Protein AF-A0A848N9Y4-F1 (afdb_monomer_lite)

Organism: NCBI:txid72557

Foldseek 3Di:
DDDDPCPPPQPLPFDWDWFPPPFDDQATFTWTWAGQDPVRKTWIAGPVGDIHIAHPVIHGHDNVPGHHDPSSLVPDPVSVVPD

Structure (mmCIF, N/CA/C/O backbone):
data_AF-A0A848N9Y4-F1
#
_entry.id   AF-A0A848N9Y4-F1
#
loop_
_atom_site.group_PDB
_atom_site.id
_atom_site.type_symbol
_atom_site.label_atom_id
_atom_site.label_alt_id
_atom_site.label_comp_id
_atom_site.label_asym_id
_atom_site.label_entity_id
_atom_site.label_seq_id
_atom_site.pdbx_PDB_ins_code
_atom_site.Cartn_x
_atom_site.Cartn_y
_atom_site.Cartn_z
_atom_site.occupancy
_atom_site.B_iso_or_equiv
_atom_site.auth_seq_id
_atom_site.auth_comp_id
_atom_site.auth_asym_id
_atom_site.auth_atom_id
_atom_site.pdbx_PDB_model_num
ATOM 1 N N . MET A 1 1 ? 7.277 9.644 -40.158 1.00 35.97 1 MET A N 1
ATOM 2 C CA . MET A 1 1 ? 7.494 9.396 -38.718 1.00 35.97 1 MET A CA 1
ATOM 3 C C . MET A 1 1 ? 6.153 9.561 -38.018 1.00 35.97 1 MET A C 1
ATOM 5 O O . MET A 1 1 ? 5.778 10.683 -37.709 1.00 35.97 1 MET A O 1
ATOM 9 N N . SER A 1 2 ? 5.378 8.483 -37.886 1.00 40.66 2 SER A N 1
ATOM 10 C CA . SER A 1 2 ? 4.066 8.536 -37.227 1.00 40.66 2 SER A CA 1
ATOM 11 C C . SER A 1 2 ? 4.246 8.296 -35.736 1.00 40.66 2 SER A C 1
ATOM 13 O O . SER A 1 2 ? 4.662 7.216 -35.324 1.00 40.66 2 SER A O 1
ATOM 15 N N . GLY A 1 3 ? 3.972 9.327 -34.938 1.00 45.16 3 GLY A N 1
ATOM 16 C CA . GLY A 1 3 ? 3.908 9.229 -33.487 1.00 45.16 3 GLY A CA 1
ATOM 17 C C . GLY A 1 3 ? 2.658 8.462 -33.077 1.00 45.16 3 GLY A C 1
ATOM 18 O O . GLY A 1 3 ? 1.548 8.984 -33.154 1.00 45.16 3 GLY A O 1
ATOM 19 N N . HIS A 1 4 ? 2.838 7.223 -32.636 1.00 42.88 4 HIS A N 1
ATOM 20 C CA . HIS A 1 4 ? 1.793 6.487 -31.942 1.00 42.88 4 HIS A CA 1
ATOM 21 C C . HIS A 1 4 ? 1.778 6.949 -30.484 1.00 42.88 4 HIS A C 1
ATOM 23 O O . HIS A 1 4 ? 2.606 6.535 -29.675 1.00 42.88 4 HIS A O 1
ATOM 29 N N . LEU A 1 5 ? 0.839 7.838 -30.152 1.00 47.06 5 LEU A N 1
ATOM 30 C CA . LEU A 1 5 ? 0.419 8.053 -28.771 1.00 47.06 5 LEU A CA 1
ATOM 31 C C . LEU A 1 5 ? -0.147 6.725 -28.264 1.00 47.06 5 LEU A C 1
ATOM 33 O O . LEU A 1 5 ? -1.244 6.319 -28.647 1.00 47.06 5 LEU A O 1
ATOM 37 N N . ALA A 1 6 ? 0.624 6.029 -27.433 1.00 45.78 6 ALA A N 1
ATOM 38 C CA . ALA A 1 6 ? 0.158 4.851 -26.726 1.00 45.78 6 ALA A CA 1
ATOM 39 C C . ALA A 1 6 ? -0.881 5.279 -25.677 1.00 45.78 6 ALA A C 1
ATOM 41 O O . ALA A 1 6 ? -0.577 5.433 -24.496 1.00 45.78 6 ALA A O 1
ATOM 42 N N . LEU A 1 7 ? -2.134 5.445 -26.105 1.00 47.44 7 LEU A N 1
ATOM 43 C CA . LEU A 1 7 ? -3.308 5.369 -25.234 1.00 47.44 7 LEU A CA 1
ATOM 44 C C . LEU A 1 7 ? -3.528 3.891 -24.875 1.00 47.44 7 LEU A C 1
ATOM 46 O O . LEU A 1 7 ? -4.522 3.271 -25.243 1.00 47.44 7 LEU A O 1
ATOM 50 N N . GLY A 1 8 ? -2.528 3.289 -24.229 1.00 35.28 8 GLY A N 1
ATOM 51 C CA . GLY A 1 8 ? -2.595 1.922 -23.749 1.00 35.28 8 GLY A CA 1
ATOM 52 C C . GLY A 1 8 ? -3.573 1.870 -22.589 1.00 35.28 8 GLY A C 1
ATOM 53 O O . GLY A 1 8 ? -3.279 2.367 -21.502 1.00 35.28 8 GLY A O 1
ATOM 54 N N . VAL A 1 9 ? -4.737 1.268 -22.814 1.00 43.38 9 VAL A N 1
ATOM 55 C CA . VAL A 1 9 ? -5.594 0.781 -21.735 1.00 43.38 9 VAL A CA 1
ATOM 56 C C . VAL A 1 9 ? -4.825 -0.363 -21.080 1.00 43.38 9 VAL A C 1
ATOM 58 O O . VAL A 1 9 ? -4.94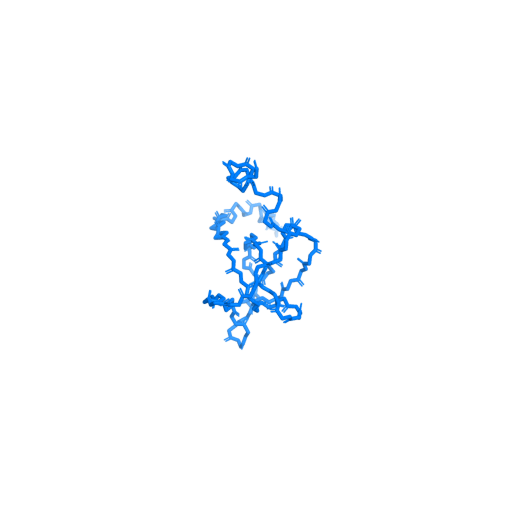3 -1.520 -21.474 1.00 43.38 9 VAL A O 1
ATOM 61 N N . TRP A 1 10 ? -3.945 -0.027 -20.136 1.00 41.59 10 TRP A N 1
ATOM 62 C CA . TRP A 1 10 ? -3.265 -1.018 -19.315 1.00 41.59 10 TRP A CA 1
ATOM 63 C C . TRP A 1 10 ? -4.346 -1.849 -18.625 1.00 41.59 10 TRP A C 1
ATOM 65 O O . TRP A 1 10 ? -5.261 -1.247 -18.048 1.00 41.59 10 TRP A O 1
ATO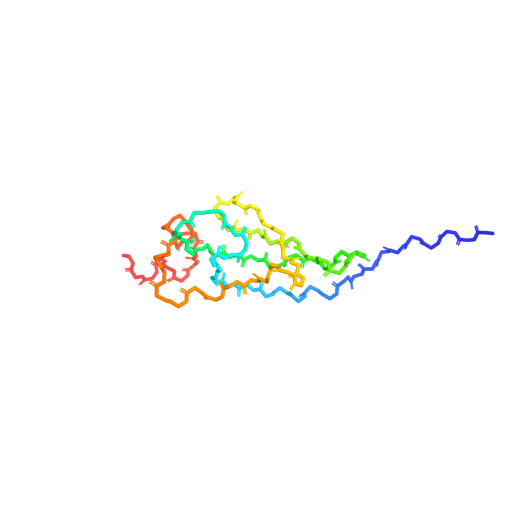M 75 N N . PRO A 1 11 ? -4.298 -3.193 -18.675 1.00 39.50 11 PRO A N 1
ATOM 76 C CA . PRO A 1 11 ? -5.227 -3.999 -17.908 1.00 39.50 11 PRO A CA 1
ATOM 77 C C . PRO A 1 11 ? -5.046 -3.598 -16.448 1.00 39.50 11 PRO A C 1
ATOM 79 O O . PRO A 1 11 ? -4.013 -3.855 -15.830 1.00 39.50 11 PRO A O 1
ATOM 82 N N . LEU A 1 12 ? -6.040 -2.881 -15.926 1.00 47.03 12 LEU A N 1
ATOM 83 C CA . LEU A 1 12 ? -6.152 -2.498 -14.531 1.00 47.03 12 LEU A CA 1
ATOM 84 C C . LEU A 1 12 ? -6.375 -3.786 -13.739 1.00 47.03 12 LEU A C 1
ATOM 86 O O . LEU A 1 12 ? -7.488 -4.085 -13.315 1.00 47.03 12 LEU A O 1
ATOM 90 N N . VAL A 1 13 ? -5.317 -4.570 -13.544 1.00 46.28 13 VAL A N 1
ATOM 91 C CA . VAL A 1 13 ? -5.283 -5.622 -12.536 1.00 46.28 13 VAL A CA 1
ATOM 92 C C . VAL A 1 13 ? -5.239 -4.890 -11.199 1.00 46.28 13 VAL A C 1
ATOM 94 O O . VAL A 1 13 ? -4.183 -4.700 -10.596 1.00 46.28 13 VAL A O 1
ATOM 97 N N . ARG A 1 14 ? -6.400 -4.379 -10.772 1.00 54.28 14 ARG A N 1
ATOM 98 C CA . ARG A 1 14 ? -6.583 -3.743 -9.469 1.00 54.28 14 ARG A CA 1
ATOM 99 C C . ARG A 1 14 ? -6.565 -4.840 -8.416 1.00 54.28 14 ARG A C 1
ATOM 101 O O . ARG A 1 14 ? -7.601 -5.263 -7.920 1.00 54.28 14 ARG A O 1
ATOM 108 N N . LEU A 1 15 ? -5.373 -5.332 -8.103 1.00 73.38 15 LEU A N 1
ATOM 109 C CA . LEU A 1 15 ? -5.169 -6.067 -6.868 1.00 73.38 15 LEU A CA 1
ATOM 110 C C . LEU A 1 15 ? -5.267 -5.049 -5.735 1.00 73.38 15 LEU A C 1
ATOM 112 O O . LEU A 1 15 ? -4.432 -4.150 -5.612 1.00 73.38 15 LEU A O 1
ATOM 116 N N . GLU A 1 16 ? -6.335 -5.166 -4.960 1.00 87.44 16 GLU A N 1
ATOM 117 C CA . GLU A 1 16 ? -6.508 -4.461 -3.702 1.00 87.44 16 GLU A CA 1
ATOM 118 C C . GLU A 1 16 ? -6.414 -5.433 -2.531 1.00 87.44 16 GLU A C 1
ATOM 120 O O . GLU A 1 16 ? -6.671 -6.630 -2.668 1.00 87.44 16 GLU A O 1
ATOM 125 N N . GLY A 1 17 ? -5.997 -4.930 -1.376 1.00 89.81 17 GLY A N 1
ATOM 126 C CA . GLY A 1 17 ? -5.837 -5.756 -0.190 1.00 89.81 17 GLY A CA 1
ATOM 127 C C . GLY A 1 17 ? -5.031 -5.067 0.894 1.00 89.81 17 GLY A C 1
ATOM 128 O O . GLY A 1 17 ? -4.717 -3.884 0.805 1.00 89.81 17 GLY A O 1
ATOM 129 N N . TRP A 1 18 ? -4.687 -5.817 1.937 1.00 92.88 18 TRP A N 1
ATOM 130 C CA . TRP A 1 18 ? -3.824 -5.334 3.011 1.00 92.88 18 TRP A CA 1
ATOM 131 C C . TRP A 1 18 ? -2.364 -5.673 2.714 1.00 92.88 18 TRP A C 1
ATOM 133 O O . TRP A 1 18 ? -2.062 -6.814 2.373 1.00 92.88 18 TRP A O 1
ATOM 143 N N . GLY A 1 19 ? -1.462 -4.709 2.889 1.00 93.12 19 GLY A N 1
ATOM 144 C CA . GLY A 1 19 ? -0.017 -4.901 2.748 1.00 93.12 19 GLY A CA 1
ATOM 145 C C . GLY A 1 19 ? 0.751 -4.182 3.851 1.00 93.12 19 GLY A C 1
ATOM 146 O O . GLY A 1 19 ? 0.375 -3.074 4.236 1.00 93.12 19 GLY A O 1
ATOM 147 N N . LEU A 1 20 ? 1.803 -4.814 4.379 1.00 93.50 20 LEU A N 1
ATOM 148 C CA . LEU A 1 20 ? 2.738 -4.167 5.308 1.00 93.50 20 LEU A CA 1
ATOM 149 C C . LEU A 1 20 ? 3.797 -3.389 4.522 1.00 93.50 20 LEU A C 1
ATOM 151 O O . LEU A 1 20 ? 3.838 -2.166 4.567 1.00 93.50 20 LEU A O 1
ATOM 155 N N . LEU A 1 21 ? 4.593 -4.094 3.720 1.00 93.25 21 LEU A N 1
ATOM 156 C CA . LEU A 1 21 ? 5.463 -3.473 2.726 1.00 93.25 21 LEU A CA 1
ATOM 157 C C . LEU A 1 21 ? 4.677 -3.193 1.444 1.00 93.25 21 LEU A C 1
ATOM 159 O O . LEU A 1 21 ? 3.747 -3.944 1.129 1.00 93.25 21 LEU A O 1
ATOM 163 N N . PRO A 1 22 ? 5.049 -2.156 0.680 1.00 93.19 22 PRO A N 1
ATOM 164 C CA . PRO A 1 22 ? 6.156 -1.205 0.879 1.00 93.19 22 PRO A CA 1
ATOM 165 C C . PRO A 1 22 ? 5.798 0.042 1.719 1.00 93.19 22 PRO A C 1
ATOM 167 O O . PRO A 1 22 ? 6.409 1.100 1.552 1.00 93.19 22 PRO A O 1
ATOM 170 N N . PHE A 1 23 ? 4.795 -0.026 2.597 1.00 93.62 23 PHE A N 1
ATOM 171 C CA . PHE A 1 23 ? 4.451 1.102 3.463 1.00 93.62 23 PHE A CA 1
ATOM 172 C C . PHE A 1 23 ? 5.400 1.175 4.662 1.00 93.62 23 PHE A C 1
ATOM 174 O O . PHE A 1 23 ? 5.870 0.165 5.179 1.00 93.62 23 PHE A O 1
ATOM 181 N N . ARG A 1 24 ? 5.717 2.397 5.096 1.00 88.94 24 ARG A N 1
ATOM 182 C CA . ARG A 1 24 ? 6.547 2.609 6.287 1.00 88.94 24 ARG A CA 1
ATOM 183 C C . ARG A 1 24 ? 5.719 2.393 7.553 1.00 88.94 24 ARG A C 1
ATOM 185 O O . ARG A 1 24 ? 4.575 2.837 7.612 1.00 88.94 24 ARG A O 1
ATOM 192 N N . GLY A 1 25 ? 6.344 1.826 8.582 1.00 89.81 25 GLY A N 1
ATOM 193 C CA . GLY A 1 25 ? 5.753 1.646 9.910 1.00 89.81 25 GLY A CA 1
ATOM 194 C C . GLY A 1 25 ? 5.480 0.184 10.256 1.00 89.81 25 GLY A C 1
ATOM 195 O O . GLY A 1 25 ? 5.994 -0.729 9.618 1.00 89.81 25 GLY A O 1
ATOM 196 N N . ASP A 1 26 ? 4.679 -0.016 11.298 1.00 91.25 26 ASP A N 1
ATOM 197 C CA . ASP A 1 26 ? 4.384 -1.305 11.936 1.00 91.25 26 ASP A CA 1
ATOM 198 C C . ASP A 1 26 ? 2.957 -1.810 11.658 1.00 91.25 26 ASP A C 1
ATOM 200 O O . ASP A 1 26 ? 2.505 -2.791 12.250 1.00 91.25 26 ASP A O 1
ATOM 204 N N . LYS A 1 27 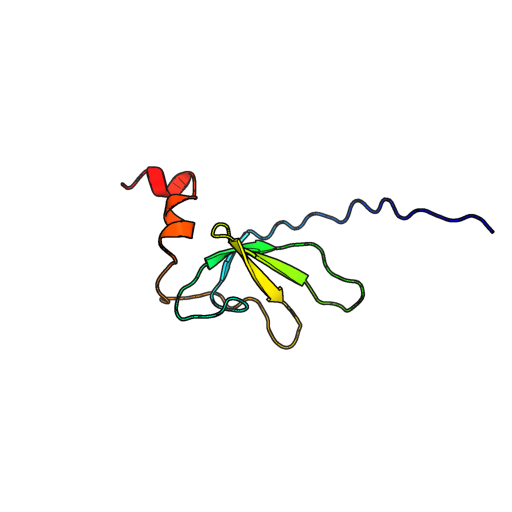? 2.227 -1.132 10.766 1.00 95.25 27 LYS A N 1
ATOM 205 C CA . LYS A 1 27 ? 0.816 -1.405 10.478 1.00 95.25 27 LYS A CA 1
ATOM 206 C C . LYS A 1 27 ? 0.608 -1.764 9.021 1.00 95.25 27 LYS A C 1
ATOM 208 O O . LYS A 1 27 ? 1.176 -1.150 8.125 1.00 95.25 27 LYS A O 1
ATOM 213 N N . ALA A 1 28 ? -0.287 -2.712 8.784 1.00 95.69 28 ALA A N 1
ATOM 214 C CA . ALA A 1 28 ? -0.755 -3.040 7.451 1.00 95.69 28 ALA A CA 1
ATOM 215 C C . ALA A 1 28 ? -1.709 -1.958 6.933 1.00 95.69 28 ALA A C 1
ATOM 217 O O . ALA A 1 28 ? -2.626 -1.531 7.640 1.00 95.69 28 ALA A O 1
ATOM 218 N N . HIS A 1 29 ? -1.547 -1.562 5.678 1.00 95.12 29 HIS A N 1
ATOM 219 C CA . HIS A 1 29 ? -2.391 -0.579 5.012 1.00 95.12 29 HIS A CA 1
ATOM 220 C C . HIS A 1 29 ? -3.223 -1.243 3.918 1.00 95.12 29 HIS A C 1
ATOM 222 O O . HIS A 1 29 ? -2.712 -2.076 3.170 1.00 95.12 29 HIS A O 1
ATOM 228 N N . TYR A 1 30 ? -4.505 -0.876 3.823 1.00 93.44 30 TYR A N 1
ATOM 229 C CA . TYR A 1 30 ? -5.322 -1.292 2.686 1.00 93.44 30 TYR A CA 1
ATOM 230 C C . TYR A 1 30 ? -4.923 -0.459 1.480 1.00 93.44 30 TYR A C 1
ATOM 232 O O . TYR A 1 30 ? -4.905 0.771 1.578 1.00 93.44 30 TYR A O 1
ATOM 240 N N . PHE A 1 31 ? -4.592 -1.108 0.375 1.00 90.44 31 PHE A N 1
ATOM 241 C CA . PHE A 1 31 ? -4.042 -0.460 -0.800 1.00 90.44 31 PHE A CA 1
ATOM 242 C C . PHE A 1 31 ? -4.704 -0.926 -2.084 1.00 90.44 31 PHE A C 1
ATOM 244 O O . PHE A 1 31 ? -5.322 -1.985 -2.138 1.00 90.44 31 PHE A O 1
ATOM 251 N N . GLN A 1 32 ? -4.516 -0.119 -3.121 1.00 87.62 32 GLN A N 1
ATOM 252 C CA . GLN A 1 32 ? -4.781 -0.473 -4.506 1.00 87.62 32 GLN A CA 1
ATOM 253 C C . GLN A 1 32 ? -3.464 -0.450 -5.279 1.00 87.62 32 GLN A C 1
ATOM 255 O O . GLN A 1 32 ? -2.663 0.486 -5.149 1.00 87.62 32 GLN A O 1
ATOM 260 N N . ARG A 1 33 ? -3.220 -1.504 -6.059 1.00 85.56 33 ARG A N 1
ATOM 261 C CA . ARG A 1 33 ? -2.047 -1.612 -6.925 1.00 85.56 33 ARG A CA 1
ATOM 262 C C . ARG A 1 33 ? -2.241 -0.759 -8.181 1.00 85.56 33 ARG A C 1
ATOM 264 O O . ARG A 1 33 ? -3.287 -0.816 -8.826 1.00 85.56 33 ARG A O 1
ATOM 271 N N . GLY A 1 34 ? -1.241 0.062 -8.488 1.00 82.12 34 GLY A N 1
ATOM 272 C CA . GLY A 1 34 ? -1.164 0.835 -9.723 1.00 82.12 34 GLY A CA 1
ATOM 273 C C . GLY A 1 34 ? -0.658 0.003 -10.903 1.00 82.12 34 GLY A C 1
ATOM 274 O O . GLY A 1 34 ? -0.401 -1.196 -10.780 1.00 82.12 34 GLY A O 1
ATOM 275 N N . ALA A 1 35 ? -0.504 0.661 -12.052 1.00 80.50 35 ALA A N 1
ATOM 276 C CA . ALA A 1 35 ? 0.062 0.041 -13.245 1.00 80.50 35 ALA A CA 1
ATOM 277 C C . ALA A 1 35 ? 1.555 -0.284 -13.069 1.00 80.50 35 ALA A C 1
ATOM 279 O O . ALA A 1 35 ? 2.259 0.349 -12.275 1.00 80.50 35 ALA A O 1
ATOM 280 N N . GLU A 1 36 ? 2.020 -1.270 -13.833 1.00 83.25 36 GLU A N 1
ATOM 281 C CA . GLU A 1 36 ? 3.441 -1.578 -13.969 1.00 83.25 36 GLU A CA 1
ATOM 282 C C . GLU A 1 36 ? 4.157 -0.476 -14.746 1.00 83.25 36 GLU A C 1
ATOM 284 O O . GLU A 1 36 ? 3.650 0.033 -15.745 1.00 83.25 36 GLU A O 1
ATOM 289 N N . THR A 1 37 ? 5.311 -0.061 -14.237 1.00 82.06 37 THR A N 1
ATOM 290 C CA . THR A 1 37 ? 6.191 0.909 -14.877 1.00 82.06 37 THR A CA 1
ATOM 291 C C . THR A 1 37 ? 7.058 0.201 -15.917 1.00 82.06 37 THR A C 1
ATOM 293 O O . THR A 1 37 ? 7.280 -1.006 -15.837 1.00 82.06 37 THR A O 1
ATOM 296 N N . GLY A 1 38 ? 7.617 0.951 -16.872 1.00 78.31 38 GLY A N 1
ATOM 297 C CA . GLY A 1 38 ? 8.552 0.395 -17.865 1.00 78.31 38 GLY A CA 1
ATOM 298 C C . GLY A 1 38 ? 9.840 -0.198 -17.269 1.00 78.31 38 GLY A C 1
ATOM 299 O O . GLY A 1 38 ? 10.583 -0.874 -17.968 1.00 78.31 38 GLY A O 1
ATOM 300 N N . GLU A 1 39 ? 10.085 0.034 -15.979 1.00 81.06 39 GLU A N 1
ATOM 301 C CA . GLU A 1 39 ? 11.231 -0.464 -15.211 1.00 81.06 39 GLU A CA 1
ATOM 302 C C . GLU A 1 39 ? 10.897 -1.748 -14.418 1.00 81.06 39 GLU A C 1
ATOM 304 O O . GLU A 1 39 ? 11.713 -2.214 -13.627 1.00 81.06 39 GLU A O 1
ATOM 309 N N . GLY A 1 40 ? 9.693 -2.315 -14.585 1.00 81.88 40 GLY A N 1
ATOM 310 C CA . GLY A 1 40 ? 9.255 -3.544 -13.902 1.00 81.88 40 GLY A CA 1
ATOM 311 C C . GLY A 1 40 ? 8.811 -3.346 -12.445 1.00 81.88 40 GLY A C 1
ATOM 312 O O . GLY A 1 40 ? 8.664 -4.311 -11.695 1.00 81.88 40 GLY A O 1
ATOM 313 N N . GLY A 1 41 ? 8.612 -2.098 -12.011 1.00 87.31 41 GLY A N 1
ATOM 314 C CA . GLY A 1 41 ? 8.075 -1.752 -10.692 1.00 87.31 41 GLY A CA 1
ATOM 315 C C . GLY A 1 41 ? 6.595 -1.370 -10.743 1.00 87.31 41 GLY A C 1
ATOM 316 O O . GLY A 1 41 ? 6.013 -1.198 -11.809 1.00 87.31 41 GLY A O 1
ATOM 317 N N . ARG A 1 42 ? 5.959 -1.196 -9.583 1.00 89.31 42 ARG A N 1
ATOM 318 C CA . ARG A 1 42 ? 4.579 -0.693 -9.453 1.00 89.31 42 ARG A CA 1
ATOM 319 C C . ARG A 1 42 ? 4.486 0.293 -8.302 1.00 89.31 42 ARG A C 1
ATOM 321 O O . ARG A 1 42 ? 5.086 0.088 -7.252 1.00 89.31 42 ARG A O 1
ATOM 328 N N . PHE A 1 43 ? 3.678 1.338 -8.446 1.00 88.88 43 PHE A N 1
ATOM 329 C CA . PHE A 1 43 ? 3.270 2.120 -7.279 1.00 88.88 43 PHE A CA 1
ATOM 330 C C . PHE A 1 43 ? 2.043 1.491 -6.629 1.00 88.88 43 PHE A C 1
ATOM 332 O O . PHE A 1 43 ? 1.109 1.072 -7.311 1.00 88.88 43 PHE A O 1
ATOM 339 N N . VAL A 1 44 ? 2.035 1.455 -5.302 1.00 89.75 44 VAL A N 1
ATOM 340 C CA . VAL A 1 44 ? 0.874 1.066 -4.502 1.00 89.75 44 VAL A CA 1
ATOM 341 C C . VAL A 1 44 ? 0.434 2.243 -3.649 1.00 89.75 44 VAL A C 1
ATOM 343 O O . VAL A 1 44 ? 1.256 2.975 -3.087 1.00 89.75 44 VAL A O 1
ATOM 346 N N . TYR A 1 45 ? -0.876 2.430 -3.559 1.00 90.94 45 TYR A N 1
ATOM 347 C CA . TYR A 1 45 ? -1.473 3.570 -2.878 1.00 90.94 45 TYR A CA 1
ATOM 348 C C . TYR A 1 45 ? -2.424 3.057 -1.815 1.00 90.94 45 TYR A C 1
ATOM 350 O O . TYR A 1 45 ? -3.372 2.336 -2.118 1.00 90.94 45 TYR A O 1
ATOM 358 N N . SER A 1 46 ? -2.156 3.407 -0.563 1.00 92.12 46 SER A N 1
ATOM 359 C CA . SER A 1 46 ? -3.058 3.093 0.536 1.00 92.12 46 SER A CA 1
ATOM 360 C C . SER A 1 46 ? -4.252 4.040 0.564 1.00 92.12 46 SER A C 1
ATOM 362 O O . SER A 1 46 ? -4.138 5.216 0.211 1.00 92.12 46 SER A O 1
ATOM 364 N N . THR A 1 47 ? -5.379 3.572 1.089 1.00 91.62 47 THR A N 1
ATOM 365 C CA . THR A 1 47 ? -6.580 4.404 1.253 1.00 91.62 47 THR A CA 1
ATOM 366 C C . THR A 1 47 ? -6.397 5.533 2.269 1.00 91.62 47 THR A C 1
ATOM 368 O O . THR A 1 47 ? -7.126 6.517 2.224 1.00 91.62 47 THR A O 1
ATOM 371 N N . CYS A 1 48 ? -5.402 5.443 3.163 1.00 91.62 48 CYS A N 1
ATOM 372 C CA . CYS A 1 48 ? -5.069 6.519 4.101 1.00 91.62 48 CYS A CA 1
ATOM 373 C C . CYS A 1 48 ? -4.022 7.513 3.564 1.00 91.62 48 CYS A C 1
ATOM 375 O O . CYS A 1 48 ? -3.485 8.297 4.348 1.00 91.62 48 CYS A O 1
ATOM 377 N N . GLY A 1 49 ? -3.690 7.461 2.269 1.00 90.56 49 GLY A N 1
ATOM 378 C CA . GLY A 1 49 ? -2.840 8.449 1.595 1.00 90.56 49 GLY A CA 1
ATOM 379 C C . GLY A 1 49 ? -1.339 8.148 1.577 1.00 90.56 49 GLY A C 1
ATOM 380 O O . GLY A 1 49 ? -0.570 8.951 1.058 1.00 90.56 49 GLY A O 1
ATOM 381 N N . LEU A 1 50 ? -0.888 7.005 2.104 1.00 92.75 50 LEU A N 1
ATOM 382 C CA . LEU A 1 50 ? 0.498 6.560 1.909 1.00 92.75 50 LEU A CA 1
ATOM 383 C C . LEU A 1 50 ? 0.705 5.996 0.506 1.00 92.75 50 LEU A C 1
ATOM 385 O O . LEU A 1 50 ? -0.164 5.306 -0.028 1.00 92.75 50 LEU A O 1
ATOM 389 N N . ARG A 1 51 ? 1.902 6.222 -0.031 1.00 92.25 51 ARG A N 1
ATOM 390 C CA . ARG A 1 51 ? 2.395 5.654 -1.284 1.00 92.25 51 ARG A CA 1
ATOM 391 C C . ARG A 1 51 ? 3.603 4.777 -0.989 1.00 92.25 51 ARG A C 1
ATOM 393 O O . ARG A 1 51 ? 4.449 5.154 -0.182 1.00 92.25 51 ARG A O 1
ATOM 400 N N . GLY A 1 52 ? 3.703 3.654 -1.682 1.00 91.06 52 GLY A N 1
ATOM 401 C CA . GLY A 1 52 ? 4.911 2.844 -1.698 1.00 91.06 52 GLY A CA 1
ATOM 402 C C . GLY A 1 52 ? 5.250 2.359 -3.105 1.00 91.06 52 GLY A C 1
ATOM 403 O O . GLY A 1 52 ? 4.452 2.505 -4.035 1.00 91.06 52 GLY A O 1
ATOM 404 N N . ALA A 1 53 ? 6.463 1.836 -3.254 1.00 91.69 53 ALA A N 1
ATOM 405 C CA . ALA A 1 53 ? 6.978 1.293 -4.503 1.00 91.69 53 ALA A CA 1
ATOM 406 C C . ALA A 1 53 ? 7.192 -0.211 -4.335 1.00 91.69 53 ALA A C 1
ATOM 408 O O . ALA A 1 53 ? 7.997 -0.641 -3.514 1.00 91.69 53 ALA A O 1
ATOM 409 N N . GLU A 1 54 ? 6.427 -0.990 -5.084 1.00 90.62 54 GLU A N 1
ATOM 410 C CA . GLU A 1 54 ? 6.612 -2.423 -5.232 1.00 90.62 54 GLU A CA 1
ATOM 411 C C . GLU A 1 54 ? 7.641 -2.669 -6.334 1.00 90.62 54 GLU A C 1
ATOM 413 O O . GLU A 1 54 ? 7.517 -2.155 -7.447 1.00 90.62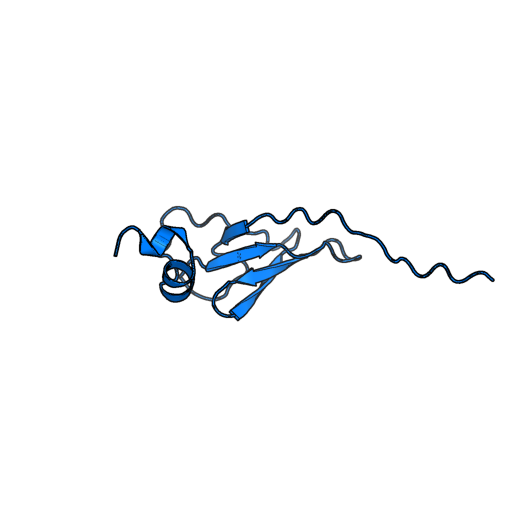 54 GLU A O 1
ATOM 418 N N . THR A 1 55 ? 8.651 -3.470 -6.030 1.00 90.44 55 THR A N 1
ATOM 419 C CA . THR A 1 55 ? 9.664 -3.927 -6.986 1.00 90.44 55 THR A CA 1
ATOM 420 C C . THR A 1 55 ? 9.922 -5.415 -6.763 1.00 90.44 55 THR A C 1
ATOM 422 O O . THR A 1 55 ? 9.457 -5.992 -5.780 1.00 90.44 55 THR A O 1
ATOM 425 N N . HIS A 1 56 ? 10.722 -6.045 -7.625 1.00 87.00 56 HIS A N 1
ATOM 426 C CA . HIS A 1 56 ? 11.191 -7.413 -7.376 1.00 87.00 56 HIS A CA 1
ATOM 427 C C . HIS A 1 56 ? 11.968 -7.561 -6.056 1.00 87.00 56 HIS A C 1
ATOM 429 O O . HIS A 1 56 ? 11.952 -8.630 -5.455 1.00 87.00 56 HIS A O 1
ATOM 435 N N . GLN A 1 57 ? 12.632 -6.496 -5.594 1.00 89.06 57 GLN A N 1
ATOM 436 C CA . GLN A 1 57 ? 13.379 -6.490 -4.332 1.00 89.06 57 GLN A CA 1
ATOM 437 C C . GLN A 1 57 ? 12.487 -6.188 -3.122 1.00 89.06 57 GLN A C 1
ATOM 439 O O . GLN A 1 57 ? 12.775 -6.636 -2.016 1.00 89.06 57 GLN A O 1
ATOM 444 N N . ILE A 1 58 ? 11.413 -5.420 -3.323 1.00 90.12 58 ILE A N 1
ATOM 445 C CA . ILE A 1 58 ? 10.480 -5.011 -2.271 1.00 90.12 58 ILE A CA 1
ATOM 446 C C . ILE A 1 58 ? 9.060 -5.346 -2.742 1.00 90.12 58 ILE A C 1
ATOM 448 O O . ILE A 1 58 ? 8.357 -4.471 -3.258 1.00 90.12 58 ILE A O 1
ATOM 452 N N . PRO A 1 59 ? 8.625 -6.612 -2.613 1.00 89.00 59 PRO A N 1
ATOM 453 C CA . PRO A 1 59 ? 7.274 -6.997 -2.984 1.00 89.00 59 PRO A CA 1
ATOM 454 C C . PRO A 1 59 ? 6.256 -6.462 -1.971 1.00 89.00 59 PRO A C 1
ATOM 456 O O . PRO A 1 59 ? 6.592 -6.049 -0.856 1.00 89.00 59 PRO A O 1
ATOM 459 N N . VAL A 1 60 ? 4.974 -6.535 -2.331 1.00 89.06 60 VAL A N 1
ATOM 460 C CA . VAL A 1 60 ? 3.909 -6.392 -1.335 1.00 89.06 60 VAL A CA 1
ATOM 461 C C . VAL A 1 60 ? 4.001 -7.555 -0.354 1.00 89.06 60 VAL A C 1
ATOM 463 O O . VAL A 1 60 ? 3.872 -8.717 -0.741 1.00 89.06 60 VAL A O 1
ATOM 466 N N . LEU A 1 61 ? 4.175 -7.231 0.926 1.00 87.88 61 LEU A N 1
ATOM 467 C CA . LEU A 1 61 ? 4.171 -8.223 1.994 1.00 87.88 61 LEU A CA 1
ATOM 468 C C . LEU A 1 61 ? 2.752 -8.392 2.536 1.00 87.88 61 LEU A C 1
ATOM 470 O O . LEU A 1 61 ? 2.193 -7.462 3.126 1.00 87.88 61 LEU A O 1
ATOM 474 N N . VAL A 1 62 ? 2.198 -9.595 2.368 1.00 83.88 62 VAL A N 1
ATOM 475 C CA . VAL A 1 62 ? 0.936 -9.990 3.005 1.00 83.88 62 VAL A CA 1
ATOM 476 C C . VAL A 1 62 ? 1.119 -9.912 4.526 1.00 83.88 62 VAL A C 1
ATOM 478 O O . VAL A 1 62 ? 2.057 -10.502 5.059 1.00 83.88 62 VAL A O 1
ATOM 481 N N . PRO A 1 63 ? 0.254 -9.186 5.250 1.00 87.19 63 PRO A N 1
ATOM 482 C CA . PRO A 1 63 ? 0.559 -8.736 6.603 1.00 87.19 63 PRO A CA 1
ATOM 483 C C . PRO A 1 63 ? 0.395 -9.800 7.687 1.00 87.19 63 PRO A C 1
ATOM 485 O O . PRO A 1 63 ? 0.743 -9.521 8.824 1.00 87.19 63 PRO A O 1
ATOM 488 N N . GLY A 1 64 ? -0.166 -10.982 7.411 1.00 85.88 64 GLY A N 1
ATOM 489 C CA . GLY A 1 64 ? -0.451 -11.977 8.453 1.00 85.88 64 GLY A CA 1
ATOM 490 C C . GLY A 1 64 ? -1.207 -11.366 9.645 1.00 85.88 64 GLY A C 1
ATOM 491 O O . GLY A 1 64 ? -2.301 -10.827 9.471 1.00 85.88 64 GLY A O 1
ATOM 492 N N . ASN A 1 65 ? -0.588 -11.403 10.831 1.00 87.44 65 ASN A N 1
ATOM 493 C CA . ASN A 1 65 ? -1.140 -10.876 12.089 1.00 87.44 65 ASN A CA 1
ATOM 494 C C . ASN A 1 65 ? -0.711 -9.434 12.424 1.00 87.44 65 ASN A C 1
ATOM 496 O O . ASN A 1 65 ? -0.997 -8.958 13.523 1.00 87.44 65 ASN A O 1
ATOM 500 N N . PHE A 1 66 ? -0.021 -8.727 11.523 1.00 89.75 66 PHE A N 1
ATOM 501 C CA . PHE A 1 66 ? 0.356 -7.337 11.776 1.00 89.75 66 PHE A CA 1
ATOM 502 C C . PHE A 1 66 ? -0.893 -6.457 11.972 1.00 89.75 66 PHE A C 1
ATOM 504 O O . PHE A 1 66 ? -1.875 -6.605 11.230 1.00 89.75 66 PHE A O 1
ATOM 511 N N . PRO A 1 67 ? -0.876 -5.515 12.937 1.00 94.62 67 PRO A N 1
ATOM 512 C CA . PRO A 1 67 ? -2.015 -4.644 13.192 1.00 94.62 67 PRO A CA 1
ATOM 513 C C . PRO A 1 67 ? -2.433 -3.871 11.941 1.00 94.62 67 PRO A C 1
ATOM 515 O O . PRO A 1 67 ? -1.606 -3.352 11.193 1.00 94.62 67 PRO A O 1
ATOM 518 N N . ARG A 1 68 ? -3.741 -3.750 11.714 1.00 94.94 68 ARG A N 1
ATOM 519 C CA . ARG A 1 68 ? -4.278 -2.999 10.573 1.00 94.94 68 ARG A CA 1
ATOM 520 C C . ARG A 1 68 ? -4.351 -1.507 10.884 1.00 94.94 68 ARG A C 1
ATOM 522 O O . ARG A 1 68 ? -4.722 -1.098 11.986 1.00 94.94 68 ARG A O 1
ATOM 529 N N . CYS A 1 69 ? -4.043 -0.674 9.894 1.00 95.62 69 CYS A N 1
ATOM 530 C CA . CYS A 1 69 ? -4.227 0.767 9.983 1.00 95.62 69 CYS A CA 1
ATOM 531 C C . CYS A 1 69 ? -5.718 1.093 10.150 1.00 95.62 69 CYS A C 1
ATOM 533 O O . CYS A 1 69 ? -6.527 0.827 9.260 1.00 95.62 69 CYS A O 1
ATOM 535 N N . GLN A 1 70 ? -6.071 1.721 11.272 1.00 94.50 70 GLN A N 1
ATOM 536 C CA . GLN A 1 70 ? -7.462 2.042 11.604 1.00 94.50 70 GLN A CA 1
ATOM 537 C C . GLN A 1 70 ? -8.106 3.007 10.602 1.00 94.50 70 GLN A C 1
ATOM 539 O O . GLN A 1 70 ? -9.258 2.817 10.227 1.00 94.50 70 GLN A O 1
ATOM 544 N N . ARG A 1 71 ? -7.346 3.980 10.075 1.00 93.94 71 ARG A N 1
ATOM 545 C CA . ARG A 1 71 ? -7.839 4.888 9.023 1.00 93.94 71 ARG A CA 1
ATOM 546 C C . ARG A 1 71 ? -8.215 4.131 7.749 1.00 93.94 71 ARG A C 1
ATOM 548 O O . ARG A 1 71 ? -9.272 4.376 7.179 1.00 93.94 71 ARG A O 1
ATOM 555 N N . CYS A 1 72 ? -7.375 3.179 7.334 1.00 93.06 72 CYS A N 1
ATOM 556 C CA . CYS A 1 72 ? -7.694 2.317 6.200 1.00 93.06 72 CYS A CA 1
ATOM 557 C C . CYS A 1 72 ? -8.922 1.456 6.493 1.00 93.06 72 CYS A C 1
ATOM 559 O O . CYS A 1 72 ? -9.804 1.373 5.648 1.00 93.06 72 CYS A O 1
ATOM 561 N N . ALA A 1 73 ? -9.019 0.867 7.688 1.00 92.00 73 ALA A N 1
ATOM 562 C CA . ALA A 1 73 ? -10.160 0.036 8.055 1.00 92.00 73 ALA A CA 1
ATOM 563 C C . ALA A 1 73 ? -11.467 0.835 7.959 1.00 92.00 73 ALA A C 1
ATOM 565 O O . ALA A 1 73 ? -12.363 0.437 7.231 1.00 92.00 73 ALA A O 1
ATOM 566 N N . GLN A 1 74 ? -11.534 2.011 8.581 1.00 89.69 74 GLN A N 1
ATOM 567 C CA . GLN A 1 74 ? -12.728 2.866 8.5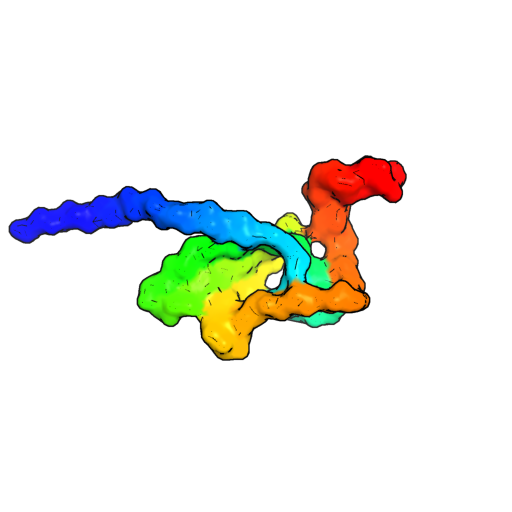98 1.00 89.69 74 GLN A CA 1
ATOM 568 C C . GLN A 1 74 ? -13.168 3.355 7.208 1.00 89.69 74 GLN A C 1
ATOM 570 O O . GLN A 1 74 ? -14.355 3.592 6.987 1.00 89.69 74 GLN A O 1
ATOM 575 N N . SER A 1 75 ? -12.230 3.495 6.265 1.00 84.38 75 SER A N 1
ATOM 576 C CA . SER A 1 75 ? -12.541 3.883 4.882 1.00 84.38 75 SER A CA 1
ATOM 577 C C . SER A 1 75 ? -13.219 2.781 4.060 1.00 84.38 75 SER A C 1
ATOM 579 O O . SER A 1 75 ? -13.787 3.076 3.010 1.00 84.38 75 SER A O 1
ATOM 581 N N . LEU A 1 76 ? -13.177 1.520 4.508 1.00 79.44 76 LEU A N 1
ATOM 582 C CA . LEU A 1 76 ? -13.703 0.400 3.732 1.00 79.44 76 LEU A CA 1
ATOM 583 C C . LEU A 1 76 ? -15.223 0.265 3.902 1.00 79.44 76 LEU A C 1
ATOM 585 O O . LEU A 1 76 ? -15.708 0.237 5.037 1.00 79.44 76 LEU A O 1
ATOM 589 N N . PRO A 1 77 ? -15.986 0.074 2.806 1.00 64.81 77 PRO A N 1
ATOM 590 C CA . PRO A 1 77 ? -17.442 -0.074 2.864 1.00 64.81 77 PRO A CA 1
ATOM 591 C C . PRO A 1 77 ? -17.906 -1.192 3.808 1.00 64.81 77 PRO A C 1
ATOM 593 O O . PRO A 1 77 ? -18.920 -1.054 4.487 1.00 64.81 77 PRO A O 1
ATOM 596 N N . HIS A 1 78 ? -17.150 -2.293 3.882 1.00 54.91 78 HIS A N 1
ATOM 597 C CA . HIS A 1 78 ? -17.474 -3.440 4.734 1.00 54.91 78 HIS A CA 1
ATOM 598 C C . HIS A 1 78 ? -17.080 -3.270 6.204 1.00 54.91 78 HIS A C 1
ATOM 600 O O . HIS A 1 78 ? -17.672 -3.927 7.056 1.00 54.91 78 HIS A O 1
ATOM 606 N N . ALA A 1 79 ? -16.135 -2.386 6.534 1.00 51.88 79 ALA A N 1
ATOM 607 C CA 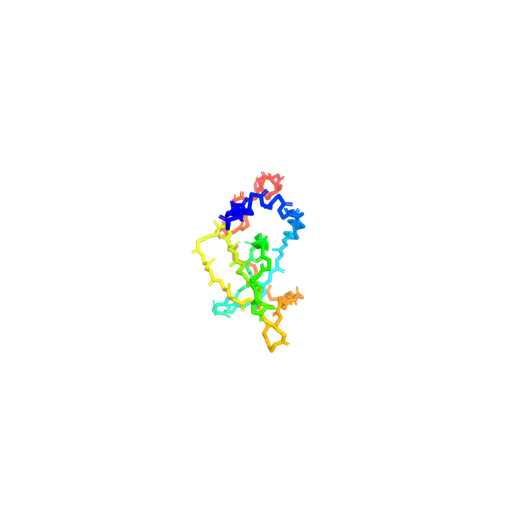. ALA A 1 79 ? -15.747 -2.160 7.927 1.00 51.88 79 ALA A CA 1
ATOM 608 C C . ALA A 1 79 ? -16.838 -1.435 8.727 1.00 51.88 79 ALA A C 1
ATOM 610 O O . ALA A 1 79 ? -16.962 -1.653 9.926 1.00 51.88 79 ALA A O 1
ATOM 611 N N . LYS A 1 80 ? -17.685 -0.648 8.050 1.00 43.22 80 LYS A N 1
ATOM 612 C CA . LYS A 1 80 ? -18.856 0.008 8.655 1.00 43.22 80 LYS A CA 1
ATOM 613 C C . LYS A 1 80 ? -19.975 -0.954 9.069 1.00 43.22 80 LYS A C 1
ATOM 615 O O . LYS A 1 80 ? -20.923 -0.519 9.705 1.00 43.22 80 LYS A O 1
ATOM 620 N N . ARG A 1 81 ? -19.918 -2.238 8.690 1.00 40.50 81 ARG A N 1
ATOM 621 C CA . ARG A 1 81 ? -20.942 -3.230 9.078 1.00 40.50 81 ARG A CA 1
ATOM 622 C C . ARG A 1 81 ? -20.701 -3.860 10.452 1.00 40.50 81 ARG A C 1
ATOM 624 O O . ARG A 1 81 ? -21.567 -4.586 10.919 1.00 40.50 81 ARG A O 1
ATOM 631 N N . PHE A 1 82 ? -19.551 -3.600 11.074 1.00 36.00 82 PHE A N 1
ATOM 632 C CA . PHE A 1 82 ? -19.163 -4.187 12.362 1.00 36.00 82 PHE A CA 1
ATOM 633 C C . PHE A 1 82 ? -18.783 -3.135 13.418 1.00 36.00 82 PHE A C 1
ATOM 635 O O . PHE A 1 82 ? -18.157 -3.483 14.417 1.00 36.00 82 PHE A O 1
ATOM 642 N N . SER A 1 83 ? -19.122 -1.862 13.181 1.00 39.25 83 SER A N 1
ATOM 643 C CA . SER A 1 83 ? -19.033 -0.778 14.169 1.00 39.25 83 SER A CA 1
ATOM 644 C C . SER A 1 83 ? -20.373 -0.543 14.841 1.00 39.25 83 SER A C 1
ATOM 646 O O . SER A 1 83 ? -21.357 -0.469 14.068 1.00 39.25 83 SER A O 1
#

Secondary structure (DSSP, 8-state):
---------------EEEE-TTSSSSSBEEEEEEEEPTTS-EEEEETTS-EEEE-SSSPPPP-TTSPBPHHHHHHSTTGGG--

Sequence (83 aa):
MSGHLALGVWPLVRLEGWGLLPFRGDKAHYFQRGAETGEGGRFVYSTCGLRGAETHQIPVLVPGNFPRCQRCAQSLPHAKRFS

Radius of gyration: 15.43 Å; chains: 1; bounding box: 34×21×53 Å

pLDDT: mean 78.01, std 20.0, range [35.28, 95.69]